Protein AF-A0A7G8FJZ4-F1 (afdb_monomer_lite)

Secondary structure (DSSP, 8-state):
-EEEEEEEEBTTS-EEEEEEEE--SSHHHHHHHSTTHHHHHHHHHHHHTT----BSS-EEEEEESSHHHHHHHHHHHHSPTT-HHHHHHHHHHHHTT-EEEEE--SHHHHHHHHHTTTTTS-HHHHHHHT---

pLDDT: mean 83.64, std 17.08, range [33.69, 97.88]

Radius of gyration: 17.48 Å; chains: 1; bounding box: 50×32×39 Å

Sequence (133 aa):
MAVVTLLSDFIDGTSMALAEDTDAADLNAFMTANQGRLWASVQQRRRQRQQTIERRGPGTVYFAADAPGAAAVERYLGSDTGSAEEAAALQAMRSAGVEIAPHVGADRERDVLLNGRLKDLTAQAKAKAKGFG

Foldseek 3Di:
DKKKWKWFAAPVRDIDIDIDDDPQPDPVSCCVVQQLPSLVVVLVVCVVVVHDSHTPAWIKMKMQNDDQLVVLVVQLVPDDPPDPSVVVSVVSNVVRVIDMDTRDNDPVRVCCVVVVVVVPCDPVNVVVVVDDD

Structure (mmCIF, N/CA/C/O backbone):
data_AF-A0A7G8FJZ4-F1
#
_entry.id   AF-A0A7G8FJZ4-F1
#
loop_
_atom_site.group_PDB
_atom_site.id
_atom_site.type_symbol
_atom_site.label_atom_id
_atom_site.label_alt_id
_atom_site.label_comp_id
_atom_site.label_asym_id
_atom_site.label_entity_id
_atom_site.label_seq_id
_atom_site.pdbx_PDB_ins_code
_atom_site.Cartn_x
_atom_site.Cartn_y
_atom_site.Cartn_z
_atom_site.occupancy
_atom_site.B_iso_or_equiv
_atom_site.auth_seq_id
_atom_site.auth_comp_id
_atom_site.auth_asym_id
_atom_site.auth_atom_id
_atom_site.pdbx_PDB_model_num
ATOM 1 N N . MET A 1 1 ? -7.779 -15.540 3.715 1.00 85.56 1 MET A N 1
ATOM 2 C CA . MET A 1 1 ? -6.704 -15.406 2.717 1.00 85.56 1 MET A CA 1
ATOM 3 C C . MET A 1 1 ? -6.118 -14.024 2.900 1.00 85.56 1 MET A C 1
ATOM 5 O O . MET A 1 1 ? -6.898 -13.114 3.172 1.00 85.56 1 MET A O 1
ATOM 9 N N . ALA A 1 2 ? -4.793 -13.903 2.865 1.00 94.12 2 ALA A N 1
ATOM 10 C CA . ALA A 1 2 ? -4.144 -12.616 3.052 1.00 94.12 2 ALA A CA 1
ATOM 11 C C . ALA A 1 2 ? -4.288 -11.773 1.781 1.00 94.12 2 ALA A C 1
ATOM 13 O O . ALA A 1 2 ? -4.334 -12.306 0.671 1.00 94.12 2 ALA A O 1
ATOM 14 N N . VAL A 1 3 ? -4.362 -10.458 1.952 1.00 96.81 3 VAL A N 1
ATOM 15 C CA . VAL A 1 3 ? -4.493 -9.492 0.862 1.00 96.81 3 VAL A CA 1
ATOM 16 C C . VAL A 1 3 ? -3.361 -8.490 0.974 1.00 96.81 3 VAL A C 1
ATOM 18 O O . VAL A 1 3 ? -3.105 -7.930 2.043 1.00 96.81 3 VAL A O 1
ATOM 21 N N . VAL A 1 4 ? -2.701 -8.233 -0.148 1.00 95.94 4 VAL A N 1
ATOM 22 C CA . VAL A 1 4 ? -1.691 -7.189 -0.259 1.00 95.94 4 VAL A CA 1
ATOM 23 C C . VAL A 1 4 ? -2.208 -6.073 -1.153 1.00 95.94 4 VAL A C 1
ATOM 25 O O . VAL A 1 4 ? -2.664 -6.314 -2.266 1.00 95.94 4 VAL A O 1
ATOM 28 N N . THR A 1 5 ? -2.141 -4.836 -0.669 1.00 96.56 5 THR A N 1
ATOM 29 C CA . THR A 1 5 ? -2.576 -3.650 -1.412 1.00 96.56 5 THR A CA 1
ATOM 30 C C . THR A 1 5 ? -1.412 -2.698 -1.621 1.00 96.56 5 THR A C 1
ATOM 32 O O . THR A 1 5 ? -0.781 -2.273 -0.660 1.00 96.56 5 THR A O 1
ATOM 35 N N . LEU A 1 6 ? -1.137 -2.328 -2.872 1.00 94.81 6 LEU A N 1
ATOM 36 C CA . LEU A 1 6 ? -0.181 -1.284 -3.232 1.00 94.81 6 LEU A CA 1
ATOM 37 C C . LEU A 1 6 ? -0.920 0.011 -3.578 1.00 94.81 6 LEU A C 1
ATOM 39 O O . LEU A 1 6 ? -1.574 0.077 -4.618 1.00 94.81 6 LEU A O 1
ATOM 43 N N . LEU A 1 7 ? -0.749 1.055 -2.767 1.00 94.56 7 LEU A N 1
ATOM 44 C CA . LEU A 1 7 ? -1.112 2.433 -3.107 1.00 94.56 7 LEU A CA 1
ATOM 45 C C . LEU A 1 7 ? 0.076 3.129 -3.778 1.00 94.56 7 LEU A C 1
ATOM 47 O O . LEU A 1 7 ? 1.207 3.040 -3.303 1.00 94.56 7 LEU A O 1
ATOM 51 N N . SER A 1 8 ? -0.153 3.815 -4.895 1.00 92.00 8 SER A N 1
ATOM 52 C CA . SER A 1 8 ? 0.877 4.593 -5.590 1.00 92.00 8 SER A CA 1
ATOM 53 C C . SER A 1 8 ? 0.337 5.908 -6.130 1.00 92.00 8 SER A C 1
ATOM 55 O O . SER A 1 8 ? -0.703 5.918 -6.788 1.00 92.00 8 SER A O 1
ATOM 57 N N . ASP A 1 9 ? 1.114 6.971 -5.936 1.00 91.00 9 ASP A N 1
ATOM 58 C CA . ASP A 1 9 ? 0.866 8.295 -6.502 1.00 91.00 9 ASP A CA 1
ATOM 59 C C . ASP A 1 9 ? 1.704 8.531 -7.757 1.00 91.00 9 ASP A C 1
ATOM 61 O O . ASP A 1 9 ? 2.852 8.082 -7.871 1.00 91.00 9 ASP A O 1
ATOM 65 N N . PHE A 1 10 ? 1.141 9.287 -8.692 1.00 91.06 10 PHE A N 1
ATOM 66 C CA . PHE A 1 10 ? 1.713 9.544 -10.006 1.00 91.06 10 PHE A CA 1
ATOM 67 C C . PHE A 1 10 ? 1.960 11.032 -10.231 1.00 91.06 10 PHE A C 1
ATOM 69 O O . PHE A 1 10 ? 1.342 11.895 -9.607 1.00 91.06 10 PHE A O 1
ATOM 76 N N . ILE A 1 11 ? 2.897 11.344 -11.129 1.00 90.81 11 ILE A N 1
ATOM 77 C CA . ILE A 1 11 ? 3.274 12.737 -11.424 1.00 90.81 11 ILE A CA 1
ATOM 78 C C . ILE A 1 11 ? 2.136 13.554 -12.052 1.00 90.81 11 ILE A C 1
ATOM 80 O O . ILE A 1 11 ? 2.171 14.777 -12.008 1.00 90.81 11 ILE A O 1
ATOM 84 N N . ASP A 1 12 ? 1.130 12.885 -12.620 1.00 90.38 12 ASP A N 1
ATOM 85 C CA . ASP A 1 12 ? -0.061 13.511 -13.205 1.00 90.38 12 ASP A CA 1
ATOM 86 C C . ASP A 1 12 ? -1.117 13.889 -12.150 1.00 90.38 12 ASP A C 1
ATOM 88 O O . ASP A 1 12 ? -2.222 14.294 -12.501 1.00 90.38 12 ASP A O 1
ATOM 92 N N . GLY A 1 13 ? -0.788 13.758 -10.860 1.00 89.00 13 GLY A N 1
ATOM 93 C CA . GLY A 1 13 ? -1.675 14.089 -9.745 1.00 89.00 13 GLY A CA 1
ATOM 94 C C . GLY A 1 13 ? -2.705 13.008 -9.424 1.00 89.00 13 GLY A C 1
ATOM 95 O O . GLY A 1 13 ? -3.506 13.200 -8.515 1.00 89.00 13 GLY A O 1
ATOM 96 N N . THR A 1 14 ? -2.691 11.877 -10.134 1.00 92.06 14 THR A N 1
ATOM 97 C CA . THR A 1 14 ? -3.583 10.747 -9.846 1.00 92.06 14 THR A CA 1
ATOM 98 C C . THR A 1 14 ? -2.932 9.730 -8.911 1.00 92.06 14 THR A C 1
ATOM 100 O O . THR A 1 14 ? -1.706 9.628 -8.827 1.00 92.06 14 THR A O 1
ATOM 103 N N . SER A 1 15 ? -3.766 8.910 -8.275 1.00 91.00 15 SER A N 1
ATOM 104 C CA . SER A 1 15 ? -3.343 7.790 -7.431 1.00 91.00 15 SER A CA 1
ATOM 105 C C . SER A 1 15 ? -4.007 6.492 -7.892 1.00 91.00 15 SER A C 1
ATOM 107 O O . SER A 1 15 ? -5.038 6.501 -8.568 1.00 91.00 15 SER A O 1
ATOM 109 N N . MET A 1 16 ? -3.404 5.351 -7.569 1.00 93.88 16 MET A N 1
ATOM 110 C CA . MET A 1 16 ? -3.977 4.031 -7.832 1.00 93.88 16 MET A CA 1
ATOM 111 C C . MET A 1 16 ? -3.670 3.086 -6.676 1.00 93.88 16 MET A C 1
ATOM 113 O O . MET A 1 16 ? -2.510 2.943 -6.291 1.00 93.88 16 MET A O 1
ATOM 117 N N . ALA A 1 17 ? -4.706 2.409 -6.184 1.00 94.44 17 ALA A N 1
ATOM 118 C CA . ALA A 1 17 ? -4.587 1.259 -5.303 1.00 94.44 17 ALA A CA 1
ATOM 119 C C . ALA A 1 17 ? -4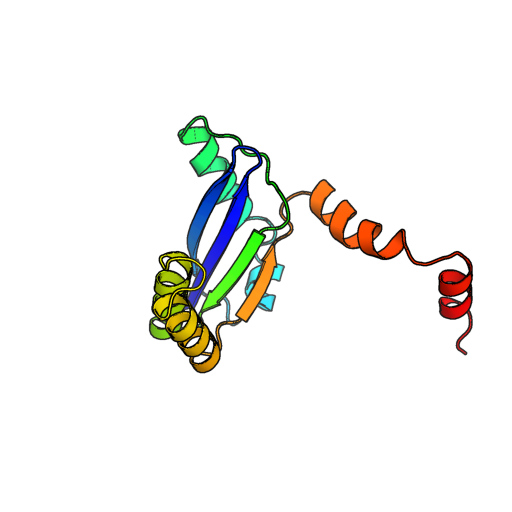.777 -0.036 -6.107 1.00 94.44 17 ALA A C 1
ATOM 121 O O . ALA A 1 17 ? -5.681 -0.135 -6.944 1.00 94.44 17 ALA A O 1
ATOM 122 N N . LEU A 1 18 ? -3.917 -1.023 -5.869 1.00 94.31 18 LEU A N 1
ATOM 123 C CA . LEU A 1 18 ? -4.019 -2.360 -6.440 1.00 94.31 18 LEU A CA 1
ATOM 124 C C . LEU A 1 18 ? -3.959 -3.398 -5.324 1.00 94.31 18 LEU A C 1
ATOM 126 O O . LEU A 1 18 ? -2.916 -3.522 -4.690 1.00 94.31 18 LEU A O 1
ATOM 130 N N . ALA A 1 19 ? -5.042 -4.148 -5.144 1.00 94.50 19 ALA A N 1
ATOM 131 C CA . ALA A 1 19 ? -5.101 -5.292 -4.244 1.00 94.50 19 ALA A CA 1
ATOM 132 C C . ALA A 1 19 ? -4.932 -6.611 -5.014 1.00 94.50 19 ALA A C 1
ATOM 134 O O . ALA A 1 19 ? -5.499 -6.770 -6.101 1.00 94.50 19 ALA A O 1
ATOM 135 N N . GLU A 1 20 ? -4.164 -7.540 -4.449 1.00 94.00 20 GLU A N 1
ATOM 136 C CA . GLU A 1 20 ? -4.043 -8.928 -4.903 1.00 94.00 20 GLU A CA 1
ATOM 137 C C . GLU A 1 20 ? -4.099 -9.868 -3.688 1.00 94.00 20 GLU A C 1
ATOM 139 O O . GLU A 1 20 ? -3.574 -9.555 -2.616 1.00 94.00 20 GLU A O 1
ATOM 144 N N . ASP A 1 21 ? -4.731 -11.026 -3.864 1.00 95.00 21 ASP A N 1
ATOM 145 C CA . ASP A 1 21 ? -4.688 -12.103 -2.879 1.00 95.00 21 ASP A CA 1
ATOM 146 C C . ASP A 1 21 ? -3.293 -12.735 -2.831 1.00 95.00 21 ASP A C 1
ATOM 148 O O . ASP A 1 21 ? -2.576 -12.796 -3.837 1.00 95.00 21 ASP A O 1
ATOM 152 N N . THR A 1 22 ? -2.898 -13.224 -1.658 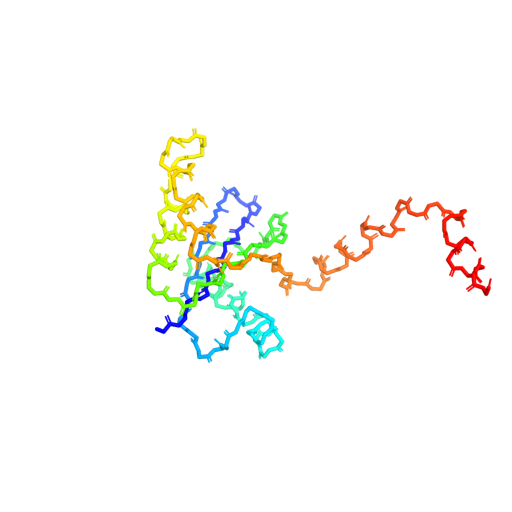1.00 93.25 22 THR A N 1
ATOM 153 C CA . THR A 1 22 ? -1.595 -13.853 -1.457 1.00 93.25 22 THR A CA 1
ATOM 154 C C . THR A 1 22 ? -1.640 -14.964 -0.412 1.00 93.25 22 THR A C 1
ATOM 156 O O . THR A 1 22 ? -2.360 -14.886 0.585 1.00 93.25 22 THR A O 1
ATOM 159 N N . ASP A 1 23 ? -0.804 -15.978 -0.631 1.00 92.88 23 ASP A N 1
ATOM 160 C CA . ASP A 1 23 ? -0.539 -17.069 0.314 1.00 92.88 23 ASP A CA 1
ATOM 161 C C . ASP A 1 23 ? 0.702 -16.802 1.186 1.00 92.88 23 ASP A C 1
ATOM 163 O O . ASP A 1 23 ? 1.135 -17.661 1.954 1.00 92.88 23 ASP A O 1
ATOM 167 N N . ALA A 1 24 ? 1.324 -15.625 1.052 1.00 92.94 24 ALA A N 1
ATOM 168 C CA . ALA A 1 24 ? 2.448 -15.239 1.898 1.00 92.94 24 ALA A CA 1
ATOM 169 C C . ALA A 1 24 ? 2.021 -15.167 3.373 1.00 92.94 24 ALA A C 1
ATOM 171 O O . ALA A 1 24 ? 0.940 -14.675 3.687 1.00 92.94 24 ALA A O 1
ATOM 172 N N . ALA A 1 25 ? 2.891 -15.635 4.270 1.00 91.12 25 ALA A N 1
ATOM 173 C CA . ALA A 1 25 ? 2.610 -15.663 5.705 1.00 91.12 25 ALA A CA 1
ATOM 174 C C . ALA A 1 25 ? 2.614 -14.265 6.348 1.00 91.12 25 ALA A C 1
ATOM 176 O O . ALA A 1 25 ? 1.843 -14.015 7.270 1.00 91.12 25 ALA A O 1
ATOM 177 N N . ASP A 1 26 ? 3.474 -13.373 5.856 1.00 92.25 26 ASP A N 1
ATOM 178 C CA . ASP A 1 26 ? 3.647 -12.005 6.344 1.00 92.25 26 ASP A CA 1
ATOM 179 C C . ASP A 1 26 ? 4.150 -11.076 5.223 1.00 92.25 26 ASP A C 1
ATOM 181 O O . ASP A 1 26 ? 4.483 -11.516 4.107 1.00 92.25 26 ASP A O 1
ATOM 185 N N . LEU A 1 27 ? 4.220 -9.775 5.520 1.00 90.31 27 LEU A N 1
ATOM 186 C CA . LEU A 1 27 ? 4.694 -8.766 4.575 1.00 90.31 27 LEU A CA 1
ATOM 187 C C . LEU A 1 27 ? 6.136 -9.015 4.112 1.00 90.31 27 LEU A C 1
ATOM 189 O O . LEU A 1 27 ? 6.451 -8.796 2.941 1.00 90.31 27 LEU A O 1
ATOM 193 N N . ASN A 1 28 ? 7.028 -9.471 4.989 1.00 89.25 28 ASN A N 1
ATOM 194 C CA . ASN A 1 28 ? 8.433 -9.676 4.642 1.00 89.25 28 ASN A CA 1
ATOM 195 C C . ASN A 1 28 ? 8.617 -10.845 3.660 1.00 89.25 28 ASN A C 1
ATOM 197 O O . ASN A 1 28 ? 9.346 -10.726 2.667 1.00 89.25 28 ASN A O 1
ATOM 201 N N . ALA A 1 29 ? 7.919 -11.955 3.902 1.00 90.44 29 ALA A N 1
ATOM 202 C CA . ALA A 1 29 ? 7.855 -13.104 3.012 1.00 90.44 29 ALA A CA 1
ATOM 203 C C . ALA A 1 29 ? 7.281 -12.697 1.651 1.00 90.44 29 ALA A C 1
ATOM 205 O O . ALA A 1 29 ? 7.858 -13.030 0.611 1.00 90.44 29 ALA A O 1
ATOM 206 N N . PHE A 1 30 ? 6.201 -11.905 1.648 1.00 90.75 30 PHE A N 1
ATOM 207 C CA . PHE A 1 30 ? 5.634 -11.369 0.416 1.00 90.75 30 PHE A CA 1
ATOM 208 C C . PHE A 1 30 ? 6.648 -10.515 -0.355 1.00 90.75 30 PHE A C 1
ATOM 210 O O . PHE A 1 30 ? 6.901 -10.782 -1.532 1.00 90.75 30 PHE A O 1
ATOM 217 N N . MET A 1 31 ? 7.248 -9.518 0.302 1.00 86.06 31 MET A N 1
ATOM 218 C CA . MET A 1 31 ? 8.172 -8.563 -0.316 1.00 86.06 31 MET A CA 1
ATOM 219 C C . MET A 1 31 ? 9.428 -9.242 -0.859 1.00 86.06 31 MET A C 1
ATOM 221 O O . MET A 1 31 ? 9.918 -8.855 -1.918 1.00 86.06 31 MET A O 1
ATOM 225 N N . THR A 1 32 ? 9.926 -10.273 -0.176 1.00 86.25 32 THR A N 1
ATOM 226 C CA . THR A 1 32 ? 11.100 -11.037 -0.614 1.00 86.25 32 THR A CA 1
ATOM 227 C C . THR A 1 32 ? 10.785 -11.884 -1.847 1.00 86.25 32 THR A C 1
ATOM 229 O O . THR A 1 32 ? 11.579 -11.894 -2.788 1.00 86.25 32 THR A O 1
ATOM 232 N N . ALA A 1 33 ? 9.629 -12.555 -1.872 1.00 86.25 33 ALA A N 1
ATOM 233 C CA . ALA A 1 33 ? 9.236 -13.444 -2.966 1.00 86.25 33 ALA A CA 1
ATOM 234 C C . ALA A 1 33 ? 8.677 -12.709 -4.200 1.00 86.25 33 ALA A C 1
ATOM 236 O O . ALA A 1 33 ? 8.757 -13.227 -5.310 1.00 86.25 33 ALA A O 1
ATOM 237 N N . ASN A 1 34 ? 8.112 -11.509 -4.028 1.00 81.75 34 ASN A N 1
ATOM 238 C CA . ASN A 1 34 ? 7.350 -10.802 -5.066 1.00 81.75 34 ASN A CA 1
ATOM 239 C C . ASN A 1 34 ? 7.933 -9.422 -5.407 1.00 81.75 34 ASN A C 1
ATOM 241 O O . ASN A 1 34 ? 7.188 -8.495 -5.738 1.00 81.75 34 ASN A O 1
ATOM 245 N N . GLN A 1 35 ? 9.259 -9.269 -5.336 1.00 77.75 35 GLN A N 1
ATOM 246 C CA . GLN A 1 35 ? 9.934 -7.997 -5.614 1.00 77.75 35 GLN A CA 1
ATOM 247 C C . GLN A 1 35 ? 9.484 -7.404 -6.959 1.00 77.75 35 GLN A C 1
ATOM 249 O O . GLN A 1 35 ? 9.698 -7.984 -8.021 1.00 77.75 35 GLN A O 1
ATOM 254 N N . GLY A 1 36 ? 8.828 -6.240 -6.913 1.00 75.06 36 GLY A N 1
ATOM 255 C CA . GLY A 1 36 ? 8.371 -5.515 -8.102 1.00 75.06 36 GLY A CA 1
ATOM 256 C C . GLY A 1 36 ? 7.116 -6.068 -8.795 1.00 75.06 36 GLY A C 1
ATOM 257 O O . GLY A 1 36 ? 6.639 -5.430 -9.733 1.00 75.06 36 GLY A O 1
ATOM 258 N N . ARG A 1 37 ? 6.531 -7.186 -8.340 1.00 84.88 37 ARG A N 1
ATOM 259 C CA . ARG A 1 37 ? 5.370 -7.824 -8.995 1.00 84.88 37 ARG A CA 1
ATOM 260 C C . ARG A 1 37 ? 4.128 -6.929 -9.004 1.00 84.88 37 ARG A C 1
ATOM 262 O O . ARG A 1 37 ? 3.597 -6.642 -10.073 1.00 84.88 37 ARG A O 1
ATOM 269 N N . LEU A 1 38 ? 3.706 -6.430 -7.839 1.00 86.50 38 LEU A N 1
ATOM 270 C CA . LEU A 1 38 ? 2.549 -5.523 -7.739 1.00 86.50 38 LEU A CA 1
ATOM 271 C C . LEU A 1 38 ? 2.761 -4.250 -8.556 1.00 86.50 38 LEU A C 1
ATOM 273 O O . LEU A 1 38 ? 1.841 -3.738 -9.191 1.00 86.50 38 LEU A O 1
ATOM 277 N N . TRP A 1 39 ? 3.993 -3.743 -8.576 1.00 89.81 39 TRP A N 1
ATOM 278 C CA . TRP A 1 39 ? 4.320 -2.573 -9.374 1.00 89.81 39 TRP A CA 1
ATOM 279 C C . TRP A 1 39 ? 4.179 -2.836 -10.877 1.00 89.81 39 TRP A C 1
ATOM 281 O O . TRP A 1 39 ? 3.610 -2.005 -11.585 1.00 89.81 39 TRP A O 1
ATOM 291 N N . ALA A 1 40 ? 4.607 -4.002 -11.366 1.00 88.38 40 ALA A N 1
ATOM 292 C CA . ALA A 1 40 ? 4.401 -4.392 -12.757 1.00 88.38 40 ALA A CA 1
ATOM 293 C C . ALA A 1 40 ? 2.903 -4.438 -13.123 1.00 88.38 40 ALA A C 1
ATOM 295 O O . ALA A 1 40 ? 2.512 -3.877 -14.151 1.00 88.38 40 ALA A O 1
ATOM 296 N N . SER A 1 41 ? 2.056 -5.004 -12.254 1.00 90.94 41 SER A N 1
ATOM 297 C CA . SER A 1 41 ? 0.595 -5.007 -12.424 1.00 90.94 41 SER A CA 1
ATOM 298 C C . SER A 1 41 ? 0.015 -3.583 -12.490 1.00 90.94 41 SER A C 1
ATOM 300 O O . SER A 1 41 ? -0.818 -3.283 -13.352 1.00 90.94 41 SER A O 1
ATOM 302 N N . VAL A 1 42 ? 0.482 -2.663 -11.635 1.00 91.81 42 VAL A N 1
ATOM 303 C CA . VAL A 1 42 ? 0.078 -1.244 -11.674 1.00 91.81 42 VAL A CA 1
ATOM 304 C C . VAL A 1 42 ? 0.498 -0.579 -12.989 1.00 91.81 42 VAL A C 1
ATOM 306 O O . VAL A 1 42 ? -0.322 0.077 -13.639 1.00 91.81 42 VAL A O 1
ATOM 309 N N . GLN A 1 43 ? 1.746 -0.773 -13.429 1.00 91.25 43 GLN A N 1
ATOM 310 C CA . GLN A 1 43 ? 2.230 -0.229 -14.702 1.00 91.25 43 GLN A CA 1
ATOM 311 C C . GLN A 1 43 ? 1.412 -0.748 -15.884 1.00 91.25 43 GLN A C 1
ATOM 313 O O . GLN A 1 43 ? 1.053 0.027 -16.771 1.00 91.25 43 GLN A O 1
ATOM 318 N N . GLN A 1 44 ? 1.089 -2.042 -15.895 1.00 92.56 44 GLN A N 1
ATOM 319 C CA . GLN A 1 44 ? 0.264 -2.647 -16.934 1.00 92.56 44 GLN A CA 1
ATOM 320 C C . GLN A 1 44 ? -1.130 -2.011 -16.985 1.00 92.56 44 GLN A C 1
ATOM 322 O O . GLN A 1 44 ? -1.555 -1.574 -18.056 1.00 92.56 44 GLN A O 1
ATOM 327 N N . ARG A 1 45 ? -1.819 -1.891 -15.839 1.00 94.19 45 ARG A N 1
ATOM 328 C CA . ARG A 1 45 ? -3.158 -1.277 -15.769 1.00 94.19 45 ARG A CA 1
ATOM 329 C C . ARG A 1 45 ? -3.156 0.173 -16.247 1.00 94.19 45 ARG A C 1
ATOM 331 O O . ARG A 1 45 ? -4.078 0.590 -16.943 1.00 94.19 45 ARG A O 1
ATOM 338 N N . ARG A 1 46 ? -2.120 0.946 -15.918 1.00 94.81 46 ARG A N 1
ATOM 339 C CA . ARG A 1 46 ? -2.021 2.349 -16.350 1.00 94.81 46 ARG A CA 1
ATOM 340 C C . ARG A 1 46 ? -1.681 2.494 -17.828 1.00 94.81 46 ARG A C 1
ATOM 342 O O . ARG A 1 46 ? -2.300 3.319 -18.494 1.00 94.81 46 ARG A O 1
ATOM 349 N N . ARG A 1 47 ? -0.807 1.640 -18.379 1.00 94.75 47 ARG A N 1
ATOM 350 C CA . ARG A 1 47 ? -0.552 1.582 -19.834 1.00 94.75 47 ARG A CA 1
ATOM 351 C C . ARG A 1 47 ? -1.828 1.288 -20.620 1.00 94.75 47 ARG A C 1
ATOM 353 O O . ARG A 1 47 ? -2.084 1.955 -21.615 1.00 94.75 47 ARG A O 1
ATOM 360 N N . GLN A 1 48 ? -2.651 0.348 -20.149 1.00 95.88 48 GLN A N 1
ATOM 361 C CA . GLN A 1 48 ? -3.946 0.030 -20.770 1.00 95.88 48 GLN A CA 1
ATOM 362 C C . GLN A 1 48 ? -4.912 1.224 -20.780 1.00 95.88 48 GLN A C 1
ATOM 364 O O . GLN A 1 48 ? -5.720 1.348 -21.692 1.00 95.88 48 GLN A O 1
ATOM 369 N N . ARG A 1 49 ? -4.811 2.113 -19.787 1.00 94.81 49 ARG A N 1
ATOM 370 C CA . ARG A 1 49 ? -5.619 3.337 -19.670 1.00 94.81 49 ARG A CA 1
ATOM 371 C C . ARG A 1 49 ? -4.966 4.565 -20.312 1.00 94.81 49 ARG A C 1
ATOM 373 O O . ARG A 1 49 ? -5.488 5.660 -20.148 1.00 94.81 49 ARG A O 1
ATOM 380 N N . GLN A 1 50 ? -3.828 4.403 -20.996 1.00 94.94 50 GLN A N 1
ATOM 381 C CA . GLN A 1 50 ? -3.034 5.504 -21.562 1.00 94.94 50 GLN A CA 1
ATOM 382 C C . GLN A 1 50 ? -2.647 6.579 -20.521 1.00 94.94 50 GLN A C 1
ATOM 384 O O . GLN A 1 50 ? -2.532 7.759 -20.837 1.00 94.94 50 GLN A O 1
ATOM 389 N N . GLN A 1 51 ? -2.441 6.168 -19.268 1.00 94.38 51 GLN A N 1
ATOM 390 C CA . GLN A 1 51 ? -2.062 7.044 -18.156 1.00 94.38 51 GLN A CA 1
ATOM 391 C C . GLN A 1 51 ? -0.548 7.022 -17.920 1.00 94.38 51 GLN A C 1
ATOM 393 O O . GLN A 1 51 ? 0.130 6.057 -18.289 1.00 94.38 51 GLN A O 1
ATOM 398 N N . THR A 1 52 ? -0.006 8.049 -17.249 1.00 91.38 52 THR A N 1
ATOM 399 C CA . THR A 1 52 ? 1.425 8.053 -16.903 1.00 91.38 52 THR A CA 1
ATOM 400 C C . THR A 1 52 ? 1.772 6.850 -16.031 1.00 91.38 52 THR A C 1
ATOM 402 O O . THR A 1 52 ? 1.011 6.486 -15.139 1.00 91.38 52 THR A O 1
ATOM 405 N N . ILE A 1 53 ? 2.928 6.234 -16.262 1.00 90.31 53 ILE A N 1
ATOM 406 C CA . ILE A 1 53 ? 3.482 5.200 -15.372 1.00 90.31 53 ILE A CA 1
ATOM 407 C C . ILE A 1 53 ? 4.534 5.770 -14.419 1.00 90.31 53 ILE A C 1
ATOM 409 O O . ILE A 1 53 ? 5.125 5.028 -13.633 1.00 90.31 53 ILE A O 1
ATOM 413 N N . GLU A 1 54 ? 4.800 7.072 -14.513 1.00 87.69 54 GLU A N 1
ATOM 414 C CA . GLU A 1 54 ? 5.803 7.736 -13.704 1.00 87.69 54 GLU A CA 1
ATOM 415 C C . GLU A 1 54 ? 5.237 8.085 -12.323 1.00 87.69 54 GLU A C 1
ATOM 417 O O . GLU A 1 54 ? 4.277 8.847 -12.189 1.00 87.69 54 GLU A O 1
ATOM 422 N N . ARG A 1 55 ? 5.836 7.498 -11.284 1.00 85.31 55 ARG A N 1
ATOM 423 C CA . ARG A 1 55 ? 5.436 7.721 -9.892 1.00 85.31 55 ARG A CA 1
ATOM 424 C C . ARG A 1 55 ? 5.988 9.033 -9.364 1.00 85.31 55 ARG A C 1
ATOM 426 O O . ARG A 1 55 ? 7.105 9.422 -9.710 1.00 85.31 55 ARG A O 1
ATOM 433 N N . ARG A 1 56 ? 5.226 9.654 -8.463 1.00 85.31 56 ARG A N 1
ATOM 434 C CA . ARG A 1 56 ? 5.656 10.821 -7.683 1.00 85.31 56 ARG A CA 1
ATOM 435 C C . ARG A 1 56 ? 6.656 10.445 -6.579 1.00 85.31 56 ARG A C 1
ATOM 437 O O . ARG A 1 56 ? 7.431 11.292 -6.145 1.00 85.31 56 ARG A O 1
ATOM 444 N N . GLY A 1 57 ? 6.664 9.186 -6.145 1.00 82.19 57 GLY A N 1
ATOM 445 C CA . GLY A 1 57 ? 7.538 8.680 -5.091 1.00 82.19 57 GLY A CA 1
ATOM 446 C C . GLY A 1 57 ? 7.324 7.186 -4.829 1.00 82.19 57 GLY A C 1
ATOM 447 O O . GLY A 1 57 ? 6.593 6.532 -5.581 1.00 82.19 57 GLY A O 1
ATOM 448 N N . PRO A 1 58 ? 7.941 6.632 -3.766 1.00 83.69 58 PRO A N 1
ATOM 449 C CA . PRO A 1 58 ? 7.635 5.276 -3.339 1.00 83.69 58 PRO A CA 1
ATOM 450 C C . PRO A 1 58 ? 6.150 5.183 -2.985 1.00 83.69 58 PRO A C 1
ATOM 452 O O . PRO A 1 58 ? 5.554 6.129 -2.480 1.00 83.69 58 PRO A O 1
ATOM 455 N N . GLY A 1 59 ? 5.560 4.031 -3.256 1.00 87.38 59 GLY A N 1
ATOM 456 C CA . GLY A 1 59 ? 4.186 3.755 -2.845 1.00 87.38 59 GLY A CA 1
ATOM 457 C C . GLY A 1 59 ? 4.167 3.078 -1.497 1.00 87.38 59 GLY A C 1
ATOM 458 O O . GLY A 1 59 ? 5.216 2.836 -0.900 1.00 87.38 59 GLY A O 1
ATOM 459 N N . THR A 1 60 ? 2.978 2.696 -1.070 1.00 91.94 60 THR A N 1
ATOM 460 C CA . THR A 1 60 ? 2.754 2.074 0.230 1.00 91.94 60 THR A CA 1
ATOM 461 C C . THR A 1 60 ? 2.137 0.703 0.022 1.00 91.94 60 THR A C 1
ATOM 463 O O . THR A 1 60 ? 1.113 0.585 -0.647 1.00 91.94 60 THR A O 1
A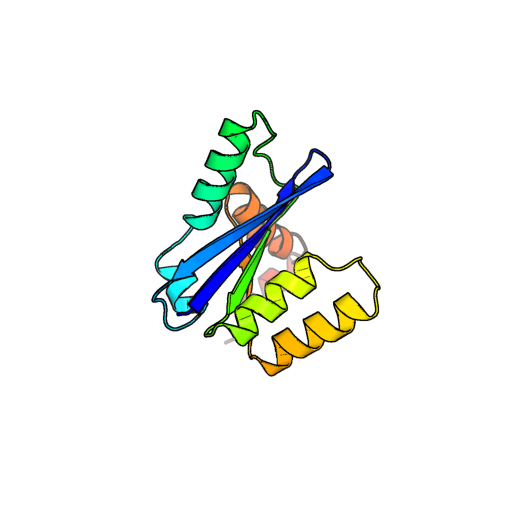TOM 466 N N . VAL A 1 61 ? 2.779 -0.329 0.566 1.00 93.69 61 VAL A N 1
ATOM 467 C CA . VAL A 1 61 ? 2.201 -1.668 0.693 1.00 93.69 61 VAL A CA 1
ATOM 468 C C . VAL A 1 61 ? 1.465 -1.750 2.015 1.00 93.69 61 VAL A C 1
ATOM 470 O O . VAL A 1 61 ? 2.033 -1.405 3.048 1.00 93.69 61 VAL A O 1
ATOM 473 N N . TYR A 1 62 ? 0.245 -2.265 1.965 1.00 96.50 62 TYR A N 1
ATOM 474 C CA . TYR A 1 62 ? -0.530 -2.712 3.110 1.00 96.50 62 TYR A CA 1
ATOM 475 C C . TYR A 1 62 ? -0.686 -4.224 3.002 1.00 96.50 62 TYR A C 1
ATOM 477 O O . TYR A 1 62 ? -1.136 -4.714 1.966 1.00 96.50 62 TYR A O 1
ATOM 485 N N . PHE A 1 63 ? -0.313 -4.959 4.041 1.00 97.12 63 PHE A N 1
ATOM 486 C CA . PHE A 1 63 ? -0.509 -6.400 4.119 1.00 97.12 63 PHE A CA 1
ATOM 487 C C . PHE A 1 63 ? -1.517 -6.708 5.220 1.00 97.12 63 PHE A C 1
ATOM 489 O O . PHE A 1 63 ? -1.287 -6.402 6.390 1.00 97.12 63 PHE A O 1
ATOM 496 N N . ALA A 1 64 ? -2.640 -7.301 4.833 1.00 97.88 64 ALA A N 1
ATOM 497 C CA . ALA A 1 64 ? -3.670 -7.764 5.743 1.00 97.88 64 ALA A CA 1
ATOM 498 C C . ALA A 1 64 ? -3.683 -9.293 5.754 1.00 97.88 64 ALA A C 1
ATOM 500 O O . ALA A 1 64 ? -3.896 -9.917 4.716 1.00 97.88 64 ALA A O 1
ATOM 501 N N . ALA A 1 65 ? -3.486 -9.899 6.925 1.00 96.00 65 ALA A N 1
ATOM 502 C CA . ALA A 1 65 ? -3.477 -11.355 7.071 1.00 96.00 65 ALA A CA 1
ATOM 503 C C . ALA A 1 65 ? -4.876 -11.988 6.907 1.00 96.00 65 ALA A C 1
ATOM 505 O O . ALA A 1 65 ? -5.001 -13.185 6.638 1.00 96.00 65 ALA A O 1
ATOM 506 N N . ASP A 1 66 ? -5.936 -11.190 7.058 1.00 94.94 66 ASP A N 1
ATOM 507 C CA . ASP A 1 66 ? -7.319 -11.643 7.031 1.00 94.94 66 ASP A CA 1
ATOM 508 C C . ASP A 1 66 ? -8.283 -10.640 6.367 1.00 94.94 66 ASP A C 1
ATOM 510 O O . ASP A 1 66 ? -7.933 -9.513 6.006 1.00 94.94 66 ASP A O 1
ATOM 514 N N . ALA A 1 67 ? -9.529 -11.085 6.177 1.00 94.38 67 ALA A N 1
ATOM 515 C CA . ALA A 1 67 ? -10.574 -10.292 5.536 1.00 94.38 67 ALA A CA 1
ATOM 516 C C . ALA A 1 67 ? -10.967 -9.028 6.335 1.00 94.38 67 ALA A C 1
ATOM 518 O O . ALA A 1 67 ? -11.147 -7.982 5.709 1.00 94.38 67 ALA A O 1
ATOM 519 N N . PRO A 1 68 ? -11.081 -9.056 7.681 1.00 95.19 68 PRO A N 1
ATOM 520 C CA . PRO A 1 68 ? -11.280 -7.838 8.467 1.00 95.19 68 PRO A CA 1
ATOM 521 C C . PRO A 1 68 ? -10.187 -6.785 8.252 1.00 95.19 68 PRO A C 1
ATOM 523 O O . PRO A 1 68 ? -10.514 -5.609 8.072 1.00 95.19 68 PRO A O 1
ATOM 526 N N . GLY A 1 69 ? -8.915 -7.193 8.226 1.00 96.62 69 GLY A N 1
ATOM 527 C CA . GLY A 1 69 ? -7.792 -6.309 7.934 1.00 96.62 69 GLY A CA 1
ATOM 528 C C . GLY A 1 69 ? -7.875 -5.724 6.525 1.00 96.62 69 GLY A C 1
ATOM 529 O O . GLY A 1 69 ? -7.730 -4.513 6.358 1.00 96.62 69 GLY A O 1
ATOM 530 N N . ALA A 1 70 ? -8.195 -6.546 5.521 1.00 97.12 70 ALA A N 1
ATOM 531 C CA . ALA A 1 70 ? -8.350 -6.092 4.138 1.00 97.12 70 ALA A CA 1
ATOM 532 C C . ALA A 1 70 ? -9.481 -5.056 4.006 1.00 97.12 70 ALA A C 1
ATOM 534 O O . ALA A 1 70 ? -9.285 -3.981 3.443 1.00 97.12 70 ALA A O 1
ATOM 535 N N . ALA A 1 71 ? -10.630 -5.314 4.637 1.00 96.69 71 ALA A N 1
ATOM 536 C CA . ALA A 1 71 ? -11.757 -4.384 4.659 1.00 96.69 71 ALA A CA 1
ATOM 537 C C . ALA A 1 71 ? -11.457 -3.081 5.426 1.00 96.69 71 ALA A C 1
ATOM 539 O O . ALA A 1 71 ? -12.113 -2.061 5.199 1.00 96.69 71 ALA A O 1
ATOM 540 N N . ALA A 1 72 ? -10.518 -3.100 6.379 1.00 97.44 72 ALA A N 1
ATOM 541 C CA . ALA A 1 72 ? -10.049 -1.893 7.056 1.00 97.44 72 ALA A CA 1
ATOM 542 C C . ALA A 1 72 ? -9.134 -1.060 6.143 1.00 97.44 72 ALA A C 1
ATOM 544 O O . ALA A 1 72 ? -9.282 0.159 6.099 1.00 97.44 72 ALA A O 1
ATOM 545 N N . VAL A 1 73 ? -8.255 -1.712 5.370 1.00 97.62 73 VAL A N 1
ATOM 546 C CA . VAL A 1 73 ? -7.422 -1.052 4.349 1.00 97.62 73 VAL A CA 1
ATOM 547 C C . VAL A 1 73 ? -8.292 -0.400 3.277 1.00 97.62 73 VAL A C 1
ATOM 549 O O . VAL A 1 73 ? -8.087 0.767 2.962 1.00 97.62 73 VAL A O 1
ATOM 552 N N . GLU A 1 74 ? -9.288 -1.111 2.745 1.00 97.00 74 GLU A N 1
ATOM 553 C CA . GLU A 1 74 ? -10.198 -0.563 1.729 1.00 97.00 74 GLU A CA 1
ATOM 554 C C . GLU A 1 74 ? -10.941 0.679 2.228 1.00 97.00 74 GLU A C 1
ATOM 556 O O . GLU A 1 74 ? -10.985 1.691 1.529 1.00 97.00 74 GLU A O 1
ATOM 561 N N . ARG A 1 75 ? -11.461 0.639 3.462 1.00 96.56 75 ARG A N 1
ATOM 562 C CA . ARG A 1 75 ? -12.100 1.804 4.091 1.00 96.56 75 ARG A CA 1
ATOM 563 C C . ARG A 1 75 ? -11.134 2.965 4.273 1.00 96.56 75 ARG A C 1
ATOM 565 O O . ARG A 1 75 ? -11.493 4.094 3.969 1.00 96.56 75 ARG A O 1
ATOM 572 N N . TYR A 1 76 ? -9.911 2.697 4.725 1.00 96.69 76 TYR A N 1
ATOM 573 C CA . TYR A 1 76 ? -8.900 3.737 4.893 1.00 96.69 76 TYR A CA 1
ATOM 574 C C . TYR A 1 76 ? -8.581 4.422 3.559 1.00 96.69 76 TYR A C 1
ATOM 576 O O . TYR A 1 76 ? -8.638 5.644 3.460 1.00 96.69 76 TYR A O 1
ATOM 584 N N . LEU A 1 77 ? -8.330 3.642 2.505 1.00 95.12 77 LEU A N 1
ATOM 585 C CA . LEU A 1 77 ? -7.998 4.169 1.178 1.00 95.12 77 LEU A CA 1
ATOM 586 C C . LEU A 1 77 ? -9.176 4.850 0.466 1.00 95.12 77 LEU A C 1
ATOM 588 O O . LEU A 1 77 ? -8.949 5.656 -0.433 1.00 95.12 77 LEU A O 1
ATOM 592 N N . GLY A 1 78 ? -10.412 4.507 0.832 1.00 93.75 78 GLY A N 1
ATOM 593 C CA . GLY A 1 78 ? -11.627 5.133 0.308 1.00 93.75 78 GLY A CA 1
ATOM 594 C C . GLY A 1 78 ? -12.096 6.366 1.085 1.00 93.75 78 GLY A C 1
ATOM 595 O O . GLY A 1 78 ? -13.005 7.045 0.619 1.00 93.75 78 GLY A O 1
ATOM 596 N N . SER A 1 79 ? -11.512 6.640 2.254 1.00 93.75 79 SER A N 1
ATOM 597 C CA . SER A 1 79 ? -11.941 7.730 3.133 1.00 93.75 79 SER A CA 1
ATOM 598 C C . SER A 1 79 ? -11.363 9.087 2.731 1.00 93.75 79 SER A C 1
ATOM 600 O O . SER A 1 79 ? -10.248 9.185 2.212 1.00 93.75 79 SER A O 1
ATOM 602 N N . ASP A 1 80 ? -12.108 10.155 3.023 1.00 92.12 80 ASP A N 1
ATOM 603 C CA . ASP A 1 80 ? -11.606 11.517 2.863 1.00 92.12 80 ASP A CA 1
ATOM 604 C C . ASP A 1 80 ? -10.482 11.794 3.867 1.00 92.12 80 ASP A C 1
ATOM 606 O O . ASP A 1 80 ? -10.609 11.515 5.064 1.00 92.12 80 ASP A O 1
ATOM 610 N N . THR A 1 81 ? -9.395 12.404 3.397 1.00 88.38 81 THR A N 1
ATOM 611 C CA . THR A 1 81 ? -8.264 12.781 4.250 1.00 88.38 81 THR A CA 1
ATOM 612 C C . THR A 1 81 ? -8.701 13.745 5.355 1.00 88.38 81 THR A C 1
ATOM 614 O O . THR A 1 81 ? -9.311 14.782 5.099 1.00 88.38 81 THR A O 1
ATOM 617 N N . GLY A 1 82 ? -8.350 13.422 6.596 1.00 91.75 82 GLY A N 1
ATOM 618 C CA . GLY A 1 82 ? -8.717 14.152 7.804 1.00 91.75 82 GLY A CA 1
ATOM 619 C C . GLY A 1 82 ? -10.110 13.821 8.344 1.00 91.75 82 GLY A C 1
ATOM 620 O O . GLY A 1 82 ? -10.520 14.410 9.346 1.00 91.75 82 GLY A O 1
ATOM 621 N N . SER A 1 83 ? -10.850 12.905 7.714 1.00 93.25 83 SER A N 1
ATOM 622 C CA . SER A 1 83 ? -12.188 12.530 8.168 1.00 93.25 83 SER A CA 1
ATOM 623 C C . SER A 1 83 ? -12.159 11.646 9.421 1.00 93.25 83 SER A C 1
ATOM 625 O O . SER A 1 83 ? -11.189 10.946 9.723 1.00 93.25 83 SER A O 1
ATOM 627 N N . ALA A 1 84 ? -13.274 11.636 10.158 1.00 96.25 84 ALA A N 1
ATOM 628 C CA . ALA A 1 84 ? -13.466 10.700 11.266 1.00 96.25 84 ALA A CA 1
ATOM 629 C C . ALA A 1 84 ? -13.463 9.236 10.788 1.00 96.25 84 ALA A C 1
ATOM 631 O O . ALA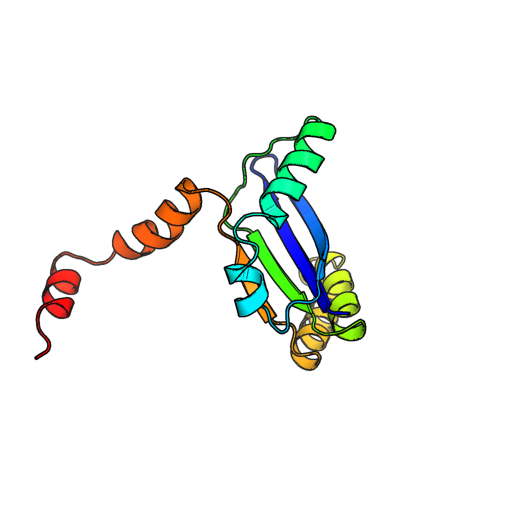 A 1 84 ? -13.058 8.342 11.532 1.00 96.25 84 ALA A O 1
ATOM 632 N N . GLU A 1 85 ? -13.889 9.001 9.545 1.00 94.56 85 GLU A N 1
ATOM 633 C CA . GLU A 1 85 ? -13.845 7.689 8.910 1.00 94.56 85 GLU A CA 1
ATOM 634 C C . GLU A 1 85 ? -12.404 7.234 8.665 1.00 94.56 85 GLU A C 1
ATOM 636 O O . GLU A 1 85 ? -12.069 6.109 9.033 1.00 94.56 85 GLU A O 1
ATOM 641 N N . GLU A 1 86 ? -11.535 8.118 8.160 1.00 94.94 86 GLU A N 1
ATOM 642 C CA . GLU A 1 86 ? -10.104 7.828 7.997 1.00 94.94 86 GLU A CA 1
ATOM 643 C C . GLU A 1 86 ? -9.478 7.421 9.334 1.00 94.94 86 GLU A C 1
ATOM 645 O O . GLU A 1 86 ? -8.808 6.390 9.432 1.00 94.94 86 GLU A O 1
ATOM 650 N N . ALA A 1 87 ? -9.739 8.192 10.394 1.00 95.38 87 ALA A N 1
ATOM 651 C CA . ALA A 1 87 ? -9.207 7.908 11.723 1.00 95.38 87 ALA A CA 1
ATOM 652 C C . ALA A 1 87 ? -9.707 6.560 12.276 1.00 95.38 87 ALA A C 1
ATOM 654 O O . ALA A 1 87 ? -8.924 5.787 12.840 1.00 95.38 87 ALA A O 1
ATOM 655 N N . ALA A 1 88 ? -10.994 6.252 12.095 1.00 96.88 88 ALA A N 1
ATOM 656 C CA . ALA A 1 88 ? -11.582 4.986 12.521 1.00 96.88 88 ALA A CA 1
ATOM 657 C C . ALA A 1 88 ? -11.022 3.796 11.725 1.00 96.88 88 ALA A C 1
ATOM 659 O O . ALA A 1 88 ? -10.695 2.762 12.313 1.00 96.88 88 ALA A O 1
ATOM 660 N N . ALA A 1 89 ? -10.864 3.940 10.408 1.00 95.06 89 ALA A N 1
ATOM 661 C CA . ALA A 1 89 ? -10.293 2.914 9.544 1.00 95.06 89 ALA A CA 1
ATOM 662 C C . ALA A 1 89 ? -8.812 2.669 9.862 1.00 95.06 89 ALA A C 1
ATOM 664 O O . ALA A 1 89 ? -8.394 1.518 9.994 1.00 95.06 89 ALA A O 1
ATOM 665 N N . LEU A 1 90 ? -8.037 3.731 10.102 1.00 94.62 90 LEU A N 1
ATOM 666 C CA . LEU A 1 90 ? -6.644 3.627 10.535 1.00 94.62 90 LEU A CA 1
ATOM 667 C C . LEU A 1 90 ? -6.526 2.896 11.878 1.00 94.62 90 LEU A C 1
ATOM 669 O O . LEU A 1 90 ? -5.638 2.059 12.063 1.00 94.62 90 LEU A O 1
ATOM 673 N N . GLN A 1 91 ? -7.427 3.179 12.821 1.00 96.56 91 GLN A N 1
ATOM 674 C CA . GLN A 1 91 ? -7.468 2.462 14.091 1.00 96.56 91 GLN A CA 1
ATOM 675 C C . GLN A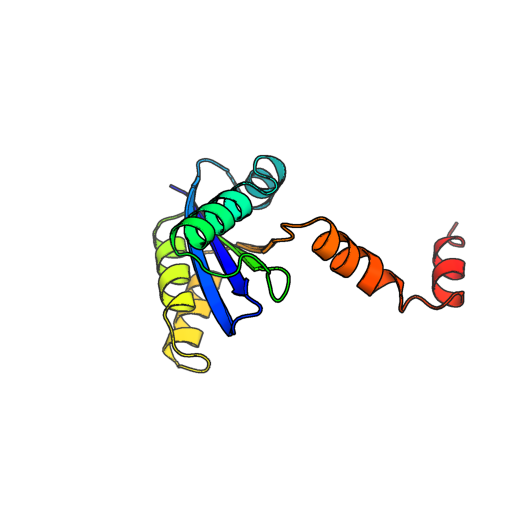 1 91 ? -7.838 0.985 13.895 1.00 96.56 91 GLN A C 1
ATOM 677 O O . GLN A 1 91 ? -7.211 0.120 14.503 1.00 96.56 91 GLN A O 1
ATOM 682 N N . ALA A 1 92 ? -8.795 0.683 13.014 1.00 96.62 92 ALA A N 1
ATOM 683 C CA . ALA A 1 92 ? -9.169 -0.689 12.682 1.00 96.62 92 ALA A CA 1
ATOM 684 C C . ALA A 1 92 ? -8.008 -1.466 12.040 1.00 96.62 92 ALA A C 1
ATOM 686 O O . ALA A 1 92 ? -7.760 -2.604 12.429 1.00 96.62 92 ALA A O 1
ATOM 687 N N . MET A 1 93 ? -7.246 -0.845 11.133 1.00 97.00 93 MET A N 1
ATOM 688 C CA . MET A 1 93 ? -6.043 -1.443 10.542 1.00 97.00 93 MET A CA 1
ATOM 689 C C . MET A 1 93 ? -5.004 -1.801 11.608 1.00 97.00 93 MET A C 1
ATOM 691 O O . MET A 1 93 ? -4.461 -2.904 11.597 1.00 97.00 93 MET A O 1
ATOM 695 N N . ARG A 1 94 ? -4.756 -0.893 12.561 1.00 95.06 94 ARG A N 1
ATOM 696 C CA . ARG A 1 94 ? -3.833 -1.143 13.680 1.00 95.06 94 ARG A CA 1
ATOM 697 C C . ARG A 1 94 ? -4.309 -2.297 14.554 1.00 95.06 94 ARG A C 1
ATOM 699 O O . ARG A 1 94 ? -3.518 -3.169 14.890 1.00 95.06 94 ARG A O 1
ATOM 706 N N . SER A 1 95 ? -5.594 -2.313 14.904 1.00 96.00 95 SER A N 1
ATOM 707 C CA . SER A 1 95 ? -6.192 -3.383 15.708 1.00 96.00 95 SER A CA 1
ATOM 708 C C . SER A 1 95 ? -6.184 -4.739 14.998 1.00 96.00 95 SER A C 1
ATOM 710 O O . SER A 1 95 ? -6.051 -5.758 15.665 1.00 96.00 95 SER A O 1
ATOM 712 N N . ALA A 1 96 ? -6.286 -4.752 13.668 1.00 94.75 96 ALA A N 1
ATOM 713 C CA . ALA A 1 96 ? -6.199 -5.956 12.844 1.00 94.75 96 ALA A CA 1
ATOM 714 C C . ALA A 1 96 ? -4.752 -6.394 12.538 1.00 94.75 96 ALA A C 1
ATOM 716 O O . ALA A 1 96 ? -4.552 -7.401 11.866 1.00 94.75 96 ALA A O 1
ATOM 717 N N . GLY A 1 97 ? -3.737 -5.655 13.002 1.00 95.50 97 GLY A N 1
ATOM 718 C CA . GLY A 1 97 ? -2.333 -5.999 12.762 1.00 95.50 97 GLY A CA 1
ATOM 719 C C . GLY A 1 97 ? -1.891 -5.841 11.305 1.00 95.50 97 GLY A C 1
ATOM 720 O O . GLY A 1 97 ? -0.996 -6.555 10.868 1.00 95.50 97 GLY A O 1
ATOM 721 N N . VAL A 1 98 ? -2.507 -4.924 10.549 1.00 96.69 98 VAL A N 1
ATOM 722 C CA . VAL A 1 98 ? -2.102 -4.643 9.164 1.00 96.69 98 VAL A CA 1
ATOM 723 C C . VAL A 1 98 ? -0.671 -4.106 9.144 1.00 96.69 98 VAL A C 1
ATOM 725 O O . VAL A 1 98 ? -0.368 -3.083 9.764 1.00 96.69 98 VAL A O 1
ATOM 728 N N . GLU A 1 99 ? 0.201 -4.772 8.394 1.00 96.00 99 GLU A N 1
ATOM 729 C CA . GLU A 1 99 ? 1.587 -4.351 8.218 1.00 96.00 99 GLU A CA 1
ATOM 730 C C . GLU A 1 99 ? 1.698 -3.337 7.074 1.00 96.00 99 GLU A C 1
ATOM 732 O O . GLU A 1 99 ? 1.012 -3.447 6.055 1.00 96.00 99 GLU A O 1
ATOM 737 N N . ILE A 1 100 ? 2.576 -2.341 7.229 1.00 92.56 100 ILE A N 1
ATOM 738 C CA . ILE A 1 100 ? 2.740 -1.248 6.264 1.00 92.56 100 ILE A CA 1
ATOM 739 C C . ILE A 1 100 ? 4.221 -1.064 5.944 1.00 92.56 100 ILE A C 1
ATOM 741 O O . ILE A 1 100 ? 5.039 -0.910 6.851 1.00 92.56 100 ILE A O 1
ATOM 745 N N . ALA A 1 101 ? 4.570 -1.017 4.658 1.00 89.88 101 ALA A N 1
ATOM 746 C CA . ALA A 1 101 ? 5.936 -0.727 4.223 1.00 89.88 101 ALA A CA 1
ATOM 747 C C . ALA A 1 101 ? 5.984 0.119 2.945 1.00 89.88 101 ALA A C 1
ATOM 749 O O . ALA A 1 101 ? 5.084 0.037 2.106 1.00 89.88 101 ALA A O 1
ATOM 750 N N . PRO A 1 102 ? 7.056 0.904 2.735 1.00 85.75 102 PRO A N 1
ATOM 751 C CA . PRO A 1 102 ? 7.279 1.560 1.455 1.00 85.75 102 PRO A CA 1
ATOM 752 C C . PRO A 1 102 ? 7.570 0.529 0.349 1.00 85.75 102 PRO A C 1
ATOM 754 O O . PRO A 1 102 ? 8.420 -0.348 0.503 1.00 85.75 102 PRO A O 1
ATOM 757 N N . HIS A 1 103 ? 6.918 0.674 -0.807 1.00 82.94 103 HIS A N 1
ATOM 758 C CA . HIS A 1 103 ? 7.211 -0.075 -2.027 1.00 82.94 103 HIS A CA 1
ATOM 759 C C . HIS A 1 103 ? 8.077 0.738 -2.984 1.00 82.94 103 HIS A C 1
ATOM 761 O O . HIS A 1 103 ? 7.615 1.683 -3.643 1.00 82.94 103 HIS A O 1
ATOM 767 N N . VAL A 1 104 ? 9.306 0.277 -3.161 1.00 70.81 104 VAL A N 1
ATOM 768 C CA . VAL A 1 104 ? 10.272 0.851 -4.093 1.00 70.81 104 VAL A CA 1
ATOM 769 C C . VAL A 1 104 ? 10.267 0.022 -5.370 1.00 70.81 104 VAL A C 1
ATOM 771 O O . VAL A 1 104 ? 10.815 -1.078 -5.403 1.00 70.81 104 VAL A O 1
ATOM 774 N N . GLY A 1 105 ? 9.573 0.511 -6.398 1.00 65.56 105 GLY A N 1
ATOM 775 C CA . GLY A 1 105 ? 9.366 -0.241 -7.634 1.00 65.56 105 GLY A CA 1
ATOM 776 C C . GLY A 1 105 ? 10.519 -0.095 -8.618 1.00 65.56 105 GLY A C 1
ATOM 777 O O . GLY A 1 105 ? 10.926 -1.079 -9.227 1.00 65.56 105 GLY A O 1
ATOM 778 N N . ALA A 1 106 ? 11.056 1.117 -8.772 1.00 66.25 106 ALA A N 1
ATOM 779 C CA . ALA A 1 106 ? 12.111 1.402 -9.744 1.00 66.25 106 ALA A CA 1
ATOM 780 C C . ALA A 1 106 ? 13.487 1.589 -9.088 1.00 66.25 106 ALA A C 1
ATOM 782 O O . ALA A 1 106 ? 13.590 2.117 -7.981 1.00 66.25 106 ALA A O 1
ATOM 783 N N . ASP A 1 107 ? 14.554 1.252 -9.818 1.00 63.12 107 ASP A N 1
ATOM 784 C CA . ASP A 1 107 ? 15.940 1.448 -9.366 1.00 63.12 107 ASP A CA 1
ATOM 785 C C . ASP A 1 107 ? 16.215 2.905 -8.986 1.00 63.12 107 ASP A C 1
ATOM 787 O O . ASP A 1 107 ? 16.799 3.161 -7.941 1.00 63.12 107 ASP A O 1
ATOM 791 N N . ARG A 1 108 ? 15.667 3.869 -9.739 1.00 62.44 108 ARG A N 1
ATOM 792 C CA . ARG A 1 108 ? 15.754 5.302 -9.403 1.00 62.44 108 ARG A CA 1
ATOM 793 C C . ARG A 1 108 ? 15.134 5.645 -8.042 1.00 62.44 108 ARG A C 1
ATOM 795 O O . ARG A 1 108 ? 15.627 6.519 -7.343 1.00 62.44 108 ARG A O 1
ATOM 802 N N . GLU A 1 109 ? 14.049 4.976 -7.654 1.00 61.38 109 GLU A N 1
ATOM 803 C CA . GLU A 1 109 ? 13.394 5.197 -6.357 1.00 61.38 109 GLU A CA 1
ATOM 804 C C . GLU A 1 109 ? 14.213 4.570 -5.238 1.00 61.38 109 GLU A C 1
ATOM 806 O O . GLU A 1 109 ? 14.293 5.121 -4.141 1.00 61.38 109 GLU A O 1
ATOM 811 N N . ARG A 1 110 ? 14.857 3.436 -5.537 1.00 62.94 110 ARG A N 1
ATOM 812 C CA . ARG A 1 110 ? 15.789 2.763 -4.637 1.00 62.94 110 ARG A CA 1
ATOM 813 C C . ARG A 1 110 ? 17.016 3.623 -4.414 1.00 62.94 110 ARG A C 1
ATOM 815 O O . ARG A 1 110 ? 17.383 3.849 -3.267 1.00 62.94 110 ARG A O 1
ATOM 822 N N . ASP A 1 111 ? 17.557 4.200 -5.475 1.00 60.94 111 ASP A N 1
ATOM 823 C CA . ASP A 1 111 ? 18.643 5.163 -5.400 1.00 60.94 111 ASP A CA 1
ATOM 824 C C . ASP A 1 111 ? 18.235 6.416 -4.629 1.00 60.94 111 ASP A C 1
ATOM 826 O O . ASP A 1 111 ? 19.003 6.871 -3.793 1.00 60.94 111 ASP A O 1
ATOM 830 N N . VAL A 1 112 ? 17.034 6.967 -4.815 1.00 62.81 112 VAL A N 1
ATOM 831 C CA . VAL A 1 112 ? 16.576 8.119 -4.017 1.00 62.81 112 VAL A CA 1
ATOM 832 C C . VAL A 1 112 ? 16.405 7.754 -2.537 1.00 62.81 112 VAL A C 1
ATOM 834 O O . VAL A 1 112 ? 16.833 8.516 -1.675 1.00 62.81 112 VAL A O 1
ATOM 837 N N . LEU A 1 113 ? 15.850 6.589 -2.201 1.00 60.41 113 LEU A N 1
ATOM 838 C CA . LEU A 1 113 ? 15.652 6.166 -0.805 1.00 60.41 113 LEU A CA 1
ATOM 839 C C . LEU A 1 113 ? 16.941 5.755 -0.084 1.00 60.41 113 LEU A C 1
ATOM 841 O O . LEU A 1 113 ? 17.065 5.963 1.130 1.00 60.41 113 LEU A O 1
ATOM 845 N N . LEU A 1 114 ? 17.883 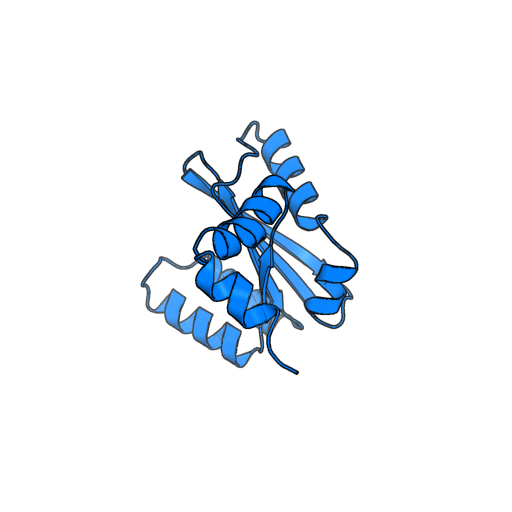5.143 -0.802 1.00 64.00 114 LEU A N 1
ATOM 846 C CA . LEU A 1 114 ? 19.172 4.710 -0.265 1.00 64.00 114 LEU A CA 1
ATOM 847 C C . LEU A 1 114 ? 20.191 5.855 -0.288 1.00 64.00 114 LEU A C 1
ATOM 849 O O . LEU A 1 114 ? 20.819 6.132 0.732 1.00 64.00 114 LEU A O 1
ATOM 853 N N . ASN A 1 115 ? 20.308 6.584 -1.402 1.00 59.94 115 ASN A N 1
ATOM 854 C CA . ASN A 1 115 ? 21.271 7.679 -1.551 1.00 59.94 115 ASN A CA 1
ATOM 855 C C . ASN A 1 115 ? 20.756 9.020 -1.010 1.00 59.94 115 ASN A C 1
ATOM 857 O O . ASN A 1 115 ? 21.566 9.842 -0.589 1.00 59.94 115 ASN A O 1
ATOM 861 N N . GLY A 1 116 ? 19.441 9.254 -0.956 1.00 55.00 116 GLY A N 1
ATOM 862 C CA . GLY A 1 116 ? 18.855 10.446 -0.327 1.00 55.00 116 GLY A CA 1
ATOM 863 C C . GLY A 1 116 ? 19.068 10.489 1.187 1.00 55.00 116 GLY A C 1
ATOM 864 O O . GLY A 1 116 ? 19.270 11.563 1.734 1.00 55.00 116 GLY A O 1
ATOM 865 N N . ARG A 1 117 ? 19.155 9.327 1.853 1.00 52.44 117 ARG A N 1
ATOM 866 C CA . ARG A 1 117 ? 19.564 9.223 3.270 1.00 52.44 117 ARG A CA 1
ATOM 867 C C . ARG A 1 117 ? 21.080 9.311 3.486 1.00 52.44 117 ARG A C 1
ATOM 869 O O . ARG A 1 117 ? 21.523 9.604 4.590 1.00 52.44 117 ARG A O 1
ATOM 876 N N . LEU A 1 118 ? 21.883 9.067 2.447 1.00 45.09 118 LEU A N 1
ATOM 877 C CA . LEU A 1 118 ? 23.350 9.133 2.505 1.00 45.09 118 LEU A CA 1
ATOM 878 C C . LEU A 1 118 ? 23.922 10.500 2.099 1.00 45.09 118 LEU A C 1
ATOM 880 O O . LEU A 1 118 ? 25.089 10.759 2.397 1.00 45.09 118 LEU A O 1
ATOM 884 N N . LYS A 1 119 ? 23.144 11.363 1.429 1.00 48.16 119 LYS A N 1
ATOM 885 C CA . LYS A 1 119 ? 23.588 12.708 1.022 1.00 48.16 119 LYS A CA 1
ATOM 886 C C . LYS A 1 119 ? 23.764 13.676 2.200 1.00 48.16 119 LYS A C 1
ATOM 888 O O . LYS A 1 119 ? 24.639 14.530 2.111 1.00 48.16 119 LYS A O 1
ATOM 893 N N . ASP A 1 120 ? 23.048 13.470 3.307 1.00 48.19 120 ASP A N 1
ATOM 894 C CA . ASP A 1 120 ? 23.149 14.311 4.515 1.00 48.19 120 ASP A CA 1
ATOM 895 C C . ASP A 1 120 ? 24.082 13.752 5.599 1.00 48.19 120 ASP A C 1
ATOM 897 O O . ASP A 1 120 ? 24.311 14.387 6.631 1.00 48.19 120 ASP A O 1
ATOM 901 N N . LEU A 1 121 ? 24.696 12.587 5.374 1.00 47.22 121 LEU A N 1
ATOM 902 C CA . LEU A 1 121 ? 25.808 12.158 6.214 1.00 47.22 121 LEU A CA 1
ATOM 903 C C . LEU A 1 121 ? 27.043 12.942 5.779 1.00 47.22 121 LEU A C 1
ATOM 905 O O . LEU A 1 121 ? 27.761 12.559 4.851 1.00 47.22 121 LEU A O 1
ATOM 909 N N . THR A 1 122 ? 27.274 14.060 6.471 1.00 55.00 122 THR A N 1
ATOM 910 C CA . THR A 1 122 ? 28.507 14.844 6.371 1.00 55.00 122 THR A CA 1
ATOM 911 C C . THR A 1 122 ? 29.721 13.911 6.425 1.00 55.00 122 THR A C 1
ATOM 913 O O . THR A 1 122 ? 29.680 12.835 7.033 1.00 55.00 122 THR A O 1
ATOM 916 N N . ALA A 1 123 ? 30.839 14.307 5.808 1.00 54.91 123 ALA A N 1
ATOM 917 C CA . ALA A 1 123 ? 32.076 13.513 5.828 1.00 54.91 123 ALA A CA 1
ATOM 918 C C . ALA A 1 123 ? 32.476 13.070 7.257 1.00 54.91 123 ALA A C 1
ATOM 920 O O . ALA A 1 123 ? 33.049 11.998 7.451 1.00 54.91 123 ALA A O 1
ATOM 921 N N . GLN A 1 124 ? 32.077 13.850 8.264 1.00 51.12 124 GLN A N 1
ATOM 922 C CA . GLN A 1 124 ? 32.272 13.584 9.685 1.00 51.12 124 GLN A CA 1
ATOM 923 C C . GLN A 1 124 ? 31.454 12.387 10.216 1.00 51.12 124 GLN A C 1
ATOM 925 O O . GLN A 1 124 ? 31.939 11.643 11.068 1.00 51.12 124 GLN A O 1
ATOM 930 N N . ALA A 1 125 ? 30.253 12.138 9.688 1.00 49.72 125 ALA A N 1
ATOM 931 C CA . ALA A 1 125 ? 29.429 10.989 10.061 1.00 49.72 125 ALA A CA 1
ATOM 932 C C . ALA A 1 125 ? 29.896 9.684 9.383 1.00 49.72 125 ALA A C 1
ATOM 934 O O . ALA A 1 125 ? 29.874 8.622 10.007 1.00 49.72 125 ALA A O 1
ATOM 935 N N . LYS A 1 126 ? 30.438 9.764 8.155 1.00 50.09 126 LYS A N 1
ATOM 936 C CA . LYS A 1 126 ? 31.129 8.630 7.503 1.00 50.09 126 LYS A CA 1
ATOM 937 C C . LYS A 1 126 ? 32.416 8.229 8.232 1.00 50.09 126 LYS A C 1
ATOM 939 O O . LYS A 1 126 ? 32.741 7.046 8.275 1.00 50.09 126 LYS A O 1
ATOM 944 N N . ALA A 1 127 ? 33.123 9.187 8.837 1.00 53.62 127 ALA A N 1
ATOM 945 C CA . ALA A 1 127 ? 34.312 8.910 9.643 1.00 53.62 127 ALA A CA 1
ATOM 946 C C . ALA A 1 127 ? 33.976 8.194 10.966 1.00 53.62 127 ALA A C 1
ATOM 948 O O . ALA A 1 127 ? 34.675 7.255 11.338 1.00 53.62 127 ALA A O 1
ATOM 949 N N . LYS A 1 128 ? 32.869 8.557 11.636 1.00 46.94 128 LYS A N 1
ATOM 950 C CA . LYS A 1 128 ? 32.415 7.875 12.865 1.00 46.94 128 LYS A CA 1
ATOM 951 C C . LYS A 1 128 ? 31.933 6.434 12.643 1.00 46.94 128 LYS A C 1
ATOM 953 O O . LYS A 1 128 ? 32.062 5.624 13.548 1.00 46.94 128 LYS A O 1
ATOM 958 N N . ALA A 1 129 ? 31.438 6.087 11.453 1.00 46.84 129 ALA A N 1
ATOM 959 C CA . ALA A 1 129 ? 31.012 4.717 11.134 1.00 46.84 129 ALA A CA 1
ATOM 960 C C . ALA A 1 129 ? 32.178 3.746 10.842 1.00 46.84 129 ALA A C 1
ATOM 962 O O . ALA A 1 129 ? 31.992 2.536 10.898 1.00 46.84 129 ALA A O 1
ATOM 963 N N . LYS A 1 130 ? 33.382 4.256 10.543 1.00 44.56 130 LYS A N 1
ATOM 964 C CA . LYS A 1 130 ? 34.606 3.442 10.393 1.00 44.56 130 LYS A CA 1
ATOM 965 C C . LYS A 1 130 ? 35.407 3.287 11.691 1.00 44.56 130 LYS A C 1
ATOM 967 O O . LYS A 1 130 ? 36.407 2.579 11.691 1.00 44.56 130 LYS A O 1
ATOM 972 N N . GLY A 1 131 ? 34.991 3.953 12.767 1.00 39.66 131 GLY A N 1
ATOM 973 C CA . GLY A 1 131 ? 35.713 4.011 14.034 1.00 39.66 131 GLY A CA 1
ATOM 974 C C . GLY A 1 131 ? 34.830 3.626 15.213 1.00 39.66 131 GLY A C 1
ATOM 975 O O . GLY A 1 131 ? 34.575 4.466 16.065 1.00 39.66 131 GLY A O 1
ATOM 976 N N . PHE A 1 132 ? 34.369 2.379 15.237 1.00 33.69 132 PHE A N 1
ATOM 977 C CA . PHE A 1 132 ? 34.009 1.670 16.466 1.00 33.69 132 PHE A CA 1
ATOM 978 C C . PHE A 1 132 ? 34.492 0.224 16.320 1.00 33.69 132 PHE A C 1
ATOM 980 O O . PHE A 1 132 ? 33.770 -0.656 15.853 1.00 33.69 132 PHE A O 1
ATOM 987 N N . GLY A 1 133 ? 35.777 0.041 16.628 1.00 34.97 133 GLY A N 1
ATOM 988 C CA . GLY A 1 133 ? 36.170 -1.032 17.538 1.00 34.97 133 GLY A CA 1
ATOM 989 C C . GLY A 1 133 ? 35.998 -0.545 18.971 1.00 34.97 133 GLY A C 1
ATOM 990 O O . GLY A 1 133 ? 35.994 0.697 19.157 1.00 34.97 133 GLY A O 1
#